Protein AF-A0A352ULN9-F1 (afdb_monomer_lite)

Sequence (92 aa):
EPFVLAADVYANPDRYGEAGWSWYTGSSAWYFRVVAEDLLGLRLSGGKLSASPRIPEGWSGFEAVWTDGSGIEHTVKAGGGDSPENGREIHK

Foldseek 3Di:
DVPWDAQDADPPPVRHRPGHHTDDHCVRVVVVCCVQCPQQNWDADPQDIDGDGDHPPPDQWDKDWDQTPVRDIWIATDGDPPDPPPDRDTDD

Secondary structure (DSSP, 8-state):
-TTS--SEE---GGGTT-EES-SS-HHHHHHHHIIIIIIS-EEEETTEEEE---PPTT--EEEEEEE-TTS-EEEEEEE-TT-S-----EE-

Radius of gyration: 17.36 Å; chains: 1; boun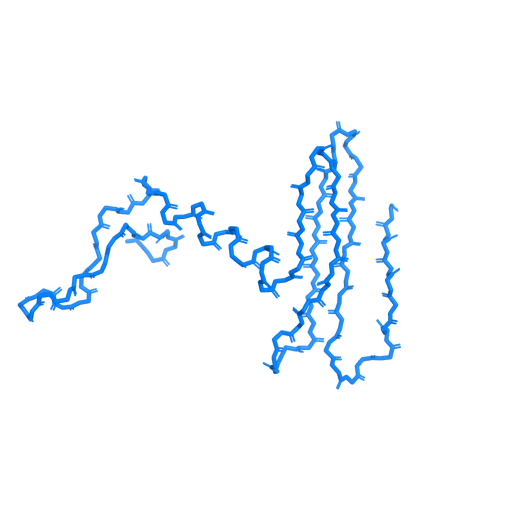ding box: 37×33×45 Å

pLDDT: mean 87.57, std 15.96, range [41.03, 97.88]

Structure (mmCIF, N/CA/C/O backbone):
data_AF-A0A352ULN9-F1
#
_entry.id   AF-A0A352ULN9-F1
#
loop_
_atom_site.group_PDB
_atom_site.id
_atom_site.type_symbol
_atom_site.label_atom_id
_atom_site.label_alt_id
_atom_site.label_comp_id
_atom_site.label_asym_id
_atom_site.label_entity_id
_atom_site.label_seq_id
_atom_site.pdbx_PDB_ins_code
_atom_site.Cartn_x
_atom_site.Cartn_y
_atom_site.Cartn_z
_atom_site.occupancy
_atom_site.B_iso_or_equiv
_atom_site.auth_seq_id
_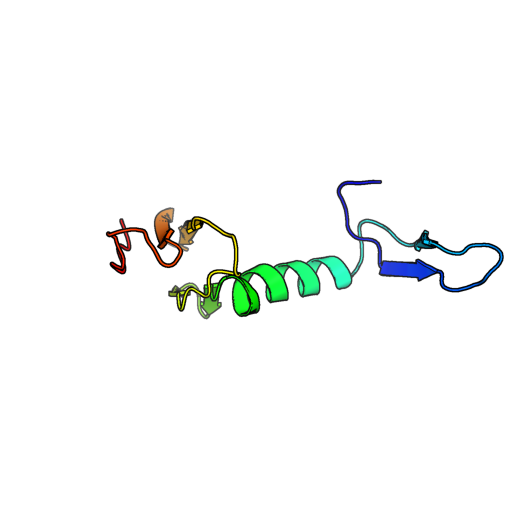atom_site.auth_comp_id
_atom_site.auth_asym_id
_atom_site.auth_atom_id
_atom_site.pdbx_PDB_model_num
ATOM 1 N N . GLU A 1 1 ? 16.637 -1.932 -5.367 1.00 88.00 1 GLU A N 1
ATOM 2 C CA . GLU A 1 1 ? 16.178 -2.106 -3.969 1.00 88.00 1 GLU A CA 1
ATOM 3 C C . GLU A 1 1 ? 14.840 -2.847 -3.965 1.00 88.00 1 GLU A C 1
ATOM 5 O O . GLU A 1 1 ? 13.939 -2.393 -4.652 1.00 88.00 1 GLU A O 1
ATOM 10 N N . PRO A 1 2 ? 14.687 -3.988 -3.265 1.00 92.81 2 PRO A N 1
ATOM 11 C CA . PRO A 1 2 ? 13.501 -4.850 -3.401 1.00 92.81 2 PRO A CA 1
ATOM 12 C C . PRO A 1 2 ? 12.318 -4.484 -2.481 1.00 92.81 2 PRO A C 1
ATOM 14 O O . PRO A 1 2 ? 11.350 -5.230 -2.406 1.00 92.81 2 PRO A O 1
ATOM 17 N N . PHE A 1 3 ? 12.404 -3.373 -1.749 1.00 93.94 3 PHE A N 1
ATOM 18 C CA . PHE A 1 3 ? 11.420 -2.955 -0.735 1.00 93.94 3 PHE A CA 1
ATOM 19 C C . PHE A 1 3 ? 10.860 -1.545 -0.978 1.00 93.94 3 PHE A C 1
ATOM 21 O O . PHE A 1 3 ? 10.092 -1.033 -0.168 1.00 93.94 3 PHE A O 1
ATOM 28 N N . VAL A 1 4 ? 11.244 -0.908 -2.086 1.00 95.94 4 VAL A N 1
ATOM 29 C CA . VAL A 1 4 ? 10.687 0.372 -2.537 1.00 95.94 4 VAL A CA 1
ATOM 30 C C . VAL A 1 4 ? 10.174 0.223 -3.958 1.00 95.94 4 VAL A C 1
ATOM 32 O O . VAL A 1 4 ? 10.676 -0.595 -4.728 1.00 95.94 4 VAL A O 1
ATOM 35 N N . LEU A 1 5 ? 9.177 1.029 -4.308 1.00 96.94 5 LEU A N 1
ATOM 36 C CA . LEU A 1 5 ? 8.661 1.066 -5.667 1.00 96.94 5 LEU A CA 1
ATOM 37 C C . LEU A 1 5 ? 9.589 1.878 -6.573 1.00 96.94 5 LEU A C 1
ATOM 39 O O . LEU A 1 5 ? 10.120 2.922 -6.187 1.00 96.94 5 LEU A O 1
ATOM 43 N N . ALA A 1 6 ? 9.767 1.363 -7.783 1.00 97.31 6 ALA A N 1
ATOM 44 C CA . ALA A 1 6 ? 10.409 2.050 -8.891 1.00 97.31 6 ALA A CA 1
ATOM 45 C C . ALA A 1 6 ? 9.411 2.983 -9.592 1.00 97.31 6 ALA A C 1
ATOM 47 O O . ALA A 1 6 ? 8.194 2.786 -9.500 1.00 97.31 6 ALA A O 1
ATOM 48 N N . ALA A 1 7 ? 9.908 4.000 -10.297 1.00 96.62 7 ALA A N 1
ATOM 49 C CA . ALA A 1 7 ? 9.041 4.830 -11.131 1.00 96.62 7 ALA A CA 1
ATOM 50 C C . ALA A 1 7 ? 8.612 4.094 -12.403 1.00 96.62 7 ALA A C 1
ATOM 52 O O . ALA A 1 7 ? 7.472 4.239 -12.842 1.00 96.62 7 ALA A O 1
ATOM 53 N N . ASP A 1 8 ? 9.509 3.276 -12.946 1.00 95.94 8 ASP A N 1
ATOM 54 C CA . ASP A 1 8 ? 9.322 2.543 -14.185 1.00 95.94 8 ASP A CA 1
ATOM 55 C C . ASP A 1 8 ? 9.984 1.162 -14.127 1.00 95.94 8 ASP A C 1
ATOM 57 O O . ASP A 1 8 ? 10.887 0.887 -13.333 1.00 95.94 8 ASP A O 1
ATOM 61 N N . VAL A 1 9 ? 9.475 0.282 -14.986 1.00 96.62 9 VAL A N 1
ATOM 62 C CA . VAL A 1 9 ? 10.061 -1.017 -15.302 1.00 96.62 9 VAL A CA 1
ATOM 63 C C . VAL A 1 9 ? 10.186 -1.067 -16.814 1.00 96.62 9 VAL A C 1
ATOM 65 O O . VAL A 1 9 ? 9.206 -0.865 -17.537 1.00 96.62 9 VAL A O 1
ATOM 68 N N . TYR A 1 10 ? 11.400 -1.276 -17.302 1.00 97.25 10 TYR A N 1
ATOM 69 C CA . TYR A 1 10 ? 11.698 -1.155 -18.718 1.00 97.25 10 TYR A CA 1
ATOM 70 C C . TYR A 1 10 ? 11.089 -2.305 -19.522 1.00 97.25 10 TYR A C 1
ATOM 72 O O . TYR A 1 10 ? 11.271 -3.480 -19.212 1.00 97.25 10 TYR A O 1
ATOM 80 N N . ALA A 1 11 ? 10.405 -1.945 -20.611 1.0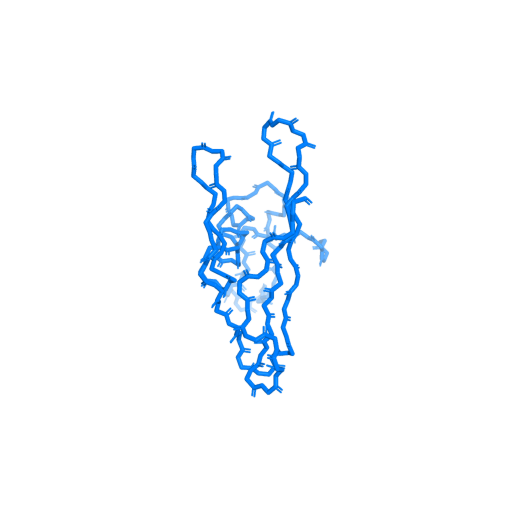0 97.25 11 ALA A N 1
ATOM 81 C CA . ALA A 1 11 ? 9.903 -2.879 -21.620 1.00 97.25 11 ALA A CA 1
ATOM 82 C C . ALA A 1 11 ? 10.838 -2.998 -22.844 1.00 97.25 11 ALA A C 1
ATOM 84 O O . ALA A 1 11 ? 10.525 -3.715 -23.792 1.00 97.25 11 ALA A O 1
ATOM 85 N N . ASN A 1 12 ? 11.975 -2.289 -22.847 1.00 96.94 12 ASN A N 1
ATOM 86 C CA . ASN A 1 12 ? 12.994 -2.418 -23.889 1.00 96.94 12 ASN A CA 1
ATOM 87 C C . ASN A 1 12 ? 13.556 -3.856 -23.877 1.00 96.94 12 ASN A C 1
ATOM 89 O O . ASN A 1 12 ? 13.973 -4.296 -22.807 1.00 96.94 12 ASN A O 1
ATOM 93 N N . PRO A 1 13 ? 13.622 -4.564 -25.022 1.00 97.25 13 PRO A N 1
ATOM 94 C CA . PRO A 1 13 ? 14.130 -5.935 -25.082 1.00 97.25 13 PRO A CA 1
ATOM 95 C C . PRO A 1 13 ? 15.523 -6.146 -24.469 1.00 97.25 13 PRO A C 1
ATOM 97 O O . PRO A 1 13 ? 15.742 -7.160 -23.814 1.00 97.25 13 PRO A O 1
ATOM 100 N N . ASP A 1 14 ? 16.442 -5.188 -24.615 1.00 97.44 14 ASP A N 1
ATOM 101 C CA . ASP A 1 14 ? 17.825 -5.305 -24.125 1.00 97.44 14 ASP A CA 1
ATOM 102 C C . ASP A 1 14 ? 17.951 -5.086 -22.609 1.00 97.44 14 ASP A C 1
ATOM 104 O O . ASP A 1 14 ? 18.998 -5.352 -22.021 1.00 97.44 14 ASP A O 1
ATOM 108 N N . ARG A 1 15 ? 16.900 -4.551 -21.976 1.00 96.44 15 ARG A N 1
ATOM 109 C CA . ARG A 1 15 ? 16.860 -4.144 -20.560 1.00 96.44 15 ARG A CA 1
ATOM 110 C C . ARG A 1 15 ? 15.552 -4.559 -19.884 1.00 96.44 15 ARG A C 1
ATOM 112 O O . ARG A 1 15 ? 15.097 -3.913 -18.943 1.00 96.44 15 ARG A O 1
ATOM 119 N N . TYR A 1 16 ? 14.899 -5.591 -20.410 1.00 97.88 16 TYR A N 1
ATOM 120 C CA . TYR A 1 16 ? 13.534 -5.935 -20.033 1.00 97.88 16 TYR A CA 1
ATOM 121 C C . TYR A 1 16 ? 13.449 -6.320 -18.553 1.00 97.88 16 TYR A C 1
ATOM 123 O O . TYR A 1 16 ? 14.193 -7.179 -18.082 1.00 97.88 16 TYR A O 1
ATOM 131 N N . GLY A 1 17 ? 12.525 -5.697 -17.822 1.00 96.94 17 GLY A N 1
ATOM 132 C CA . GLY A 1 17 ? 12.327 -5.947 -16.395 1.00 96.94 17 GLY A CA 1
ATOM 133 C C . GLY A 1 17 ? 13.312 -5.221 -15.472 1.00 96.94 17 GLY A C 1
ATOM 134 O O . GLY A 1 17 ? 13.153 -5.306 -14.255 1.00 96.94 17 GLY A O 1
ATOM 135 N N . GLU A 1 18 ? 14.295 -4.487 -16.007 1.00 97.44 18 GLU A N 1
ATOM 136 C CA . GLU A 1 18 ? 15.116 -3.591 -15.190 1.00 97.44 18 GLU A CA 1
ATOM 137 C C . GLU A 1 18 ? 14.259 -2.427 -14.668 1.00 97.44 18 GLU A C 1
ATOM 139 O O . GLU A 1 18 ? 13.449 -1.856 -15.400 1.00 97.44 18 GLU A O 1
ATOM 144 N N . ALA A 1 19 ? 14.428 -2.090 -13.389 1.00 96.88 19 ALA A N 1
ATOM 145 C CA . ALA A 1 19 ? 13.655 -1.057 -12.711 1.00 96.88 19 ALA A CA 1
ATOM 146 C C . ALA A 1 19 ? 14.494 0.212 -12.502 1.00 96.88 19 ALA A C 1
ATOM 148 O O . ALA A 1 19 ? 15.642 0.128 -12.056 1.00 96.88 19 ALA A O 1
ATOM 149 N N . GLY A 1 20 ? 13.916 1.379 -12.795 1.00 94.94 20 GLY A N 1
ATOM 150 C CA . GLY A 1 20 ? 14.571 2.683 -12.691 1.00 94.94 20 GLY A CA 1
ATOM 151 C C . GLY A 1 20 ? 13.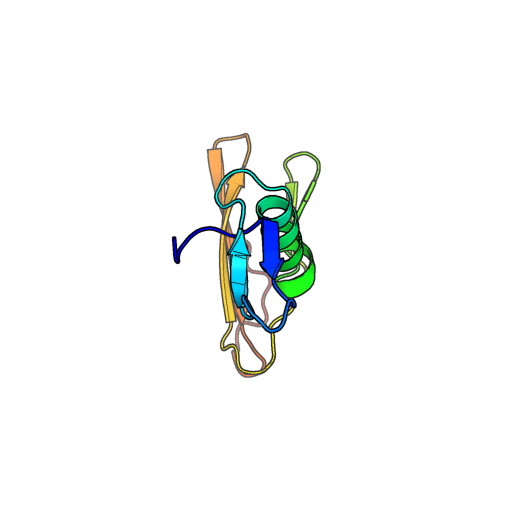952 3.600 -11.633 1.00 94.94 20 GLY A C 1
ATOM 152 O O . GLY A 1 20 ? 12.796 3.446 -11.235 1.00 94.94 20 GLY A O 1
ATOM 153 N N . TRP A 1 21 ? 14.735 4.591 -11.187 1.00 94.31 21 TRP A N 1
ATOM 154 C CA . TRP A 1 21 ? 14.253 5.711 -10.362 1.00 94.31 21 TRP A CA 1
ATOM 155 C C . TRP A 1 21 ? 13.502 5.263 -9.097 1.00 94.31 21 TRP A C 1
ATOM 157 O O . TRP A 1 21 ? 12.342 5.615 -8.869 1.00 94.31 21 TRP A O 1
ATOM 167 N N . SER A 1 22 ? 14.167 4.443 -8.279 1.00 92.94 22 SER A N 1
ATOM 168 C CA . SER A 1 22 ? 13.645 4.002 -6.986 1.00 92.94 22 SER A CA 1
ATOM 169 C C . SER A 1 22 ? 13.525 5.167 -5.989 1.00 92.94 22 SER A C 1
ATOM 171 O O . SER A 1 22 ? 14.063 6.257 -6.195 1.00 92.94 22 SER A O 1
ATOM 173 N N . TRP A 1 23 ? 12.805 4.926 -4.888 1.00 93.50 23 TRP A N 1
ATOM 174 C CA . TRP A 1 23 ? 12.558 5.857 -3.774 1.00 93.50 23 TRP A CA 1
ATOM 175 C C . TRP A 1 23 ? 11.637 7.036 -4.080 1.00 93.50 23 TRP A C 1
ATOM 177 O O . TRP A 1 23 ? 10.540 7.124 -3.525 1.00 93.50 23 TRP A O 1
ATOM 187 N N . TYR A 1 24 ? 12.089 7.974 -4.907 1.00 94.31 24 TYR A N 1
ATOM 188 C CA . TYR A 1 24 ? 11.429 9.263 -5.081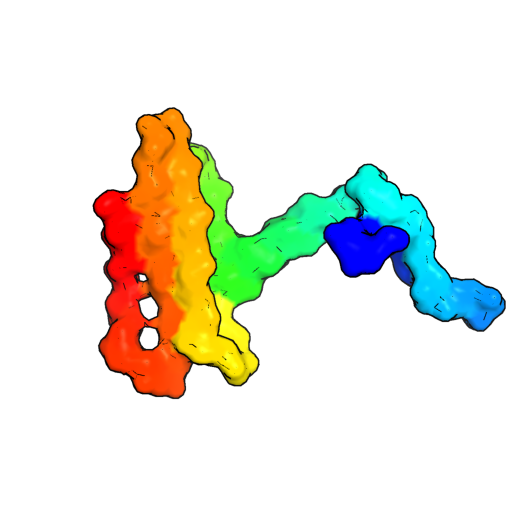 1.00 94.31 24 TYR A CA 1
ATOM 189 C C . TYR A 1 24 ? 10.539 9.258 -6.320 1.00 94.31 24 TYR A C 1
ATOM 191 O O . TYR A 1 24 ? 10.873 9.805 -7.368 1.00 94.31 24 TYR A O 1
ATOM 199 N N . THR A 1 25 ? 9.385 8.609 -6.187 1.00 96.81 25 THR A N 1
ATOM 200 C CA . THR A 1 25 ? 8.412 8.478 -7.270 1.00 96.81 25 THR A CA 1
ATOM 201 C C . THR A 1 25 ? 6.975 8.592 -6.774 1.00 96.81 25 THR A C 1
ATOM 203 O O . THR A 1 25 ? 6.619 8.112 -5.694 1.00 96.81 25 THR A O 1
ATOM 206 N N . GLY A 1 26 ? 6.118 9.196 -7.602 1.00 96.62 26 GLY A N 1
ATOM 207 C CA . GLY A 1 26 ? 4.672 9.231 -7.384 1.00 96.62 26 GLY A CA 1
ATOM 208 C C . GLY A 1 26 ? 4.018 7.846 -7.435 1.00 96.62 26 GLY A C 1
ATOM 209 O O . GLY A 1 26 ? 2.943 7.673 -6.859 1.00 96.62 26 GLY A O 1
ATOM 210 N N . SER A 1 27 ? 4.674 6.852 -8.048 1.00 96.81 27 SER A N 1
ATOM 211 C CA . SER A 1 27 ? 4.203 5.461 -8.075 1.00 96.81 27 SER A CA 1
ATOM 212 C C . SER A 1 27 ? 3.977 4.916 -6.662 1.00 96.81 27 SER A C 1
ATOM 214 O O . SER A 1 27 ? 2.986 4.230 -6.428 1.00 96.81 27 SER A O 1
ATOM 216 N N . SER A 1 28 ? 4.818 5.300 -5.694 1.00 96.81 28 SER A N 1
ATOM 217 C CA . SER A 1 28 ? 4.668 4.906 -4.287 1.00 96.81 28 SER A CA 1
ATOM 218 C C . SER A 1 28 ? 3.376 5.430 -3.659 1.00 96.81 28 SER A C 1
ATOM 220 O O . SER A 1 28 ? 2.658 4.686 -2.991 1.00 96.81 28 SER A O 1
ATOM 222 N N . ALA A 1 29 ? 3.048 6.702 -3.902 1.00 96.44 29 ALA A N 1
ATOM 223 C CA . ALA A 1 29 ? 1.839 7.322 -3.365 1.00 96.44 29 ALA A CA 1
ATOM 224 C C . ALA A 1 29 ? 0.571 6.728 -3.995 1.00 96.44 29 ALA A C 1
ATOM 226 O O . ALA A 1 29 ? -0.394 6.426 -3.292 1.00 96.44 29 ALA A O 1
ATOM 227 N N . TRP A 1 30 ? 0.585 6.518 -5.314 1.00 96.94 30 TRP A N 1
ATOM 228 C CA . TRP A 1 30 ? -0.539 5.906 -6.021 1.00 96.94 30 TRP A CA 1
ATOM 229 C C . TRP A 1 30 ? -0.761 4.453 -5.620 1.00 96.94 30 TRP A C 1
ATOM 231 O O . TRP A 1 30 ? -1.903 4.066 -5.386 1.00 96.94 30 TRP A O 1
ATOM 241 N N . TYR A 1 31 ? 0.309 3.670 -5.476 1.00 97.25 31 TYR A N 1
ATOM 242 C CA . TYR A 1 31 ? 0.207 2.290 -5.017 1.00 97.25 31 TYR A CA 1
ATOM 243 C C . TYR A 1 31 ? -0.422 2.204 -3.625 1.00 97.25 31 TYR A C 1
ATOM 245 O O . TYR A 1 31 ? -1.382 1.461 -3.433 1.00 97.25 31 TYR A O 1
ATOM 253 N N . PHE A 1 32 ? 0.062 3.009 -2.670 1.00 95.69 32 PHE A N 1
ATOM 254 C CA . PHE A 1 32 ? -0.513 3.050 -1.325 1.00 95.69 32 PHE A CA 1
ATOM 255 C C . PHE A 1 32 ? -2.003 3.393 -1.361 1.00 95.69 32 PHE A C 1
ATOM 257 O O . PHE A 1 32 ? -2.804 2.738 -0.700 1.00 95.69 32 PHE A O 1
ATOM 264 N N . ARG A 1 33 ? -2.387 4.381 -2.176 1.00 95.88 33 ARG A N 1
ATOM 265 C CA . ARG A 1 33 ? -3.782 4.792 -2.312 1.00 95.88 33 ARG A CA 1
ATOM 266 C C . ARG A 1 33 ? -4.664 3.689 -2.895 1.00 95.88 33 ARG A C 1
ATOM 268 O O . ARG A 1 33 ? -5.727 3.441 -2.345 1.00 95.88 33 ARG A O 1
ATOM 275 N N . VAL A 1 34 ? -4.232 3.013 -3.958 1.00 96.50 34 VAL A N 1
ATOM 276 C CA . VAL A 1 34 ? -4.991 1.902 -4.560 1.00 96.50 34 VAL A CA 1
ATOM 277 C C . VAL A 1 34 ? -5.140 0.750 -3.567 1.00 96.50 34 VAL A C 1
ATOM 279 O O . VAL A 1 34 ? -6.236 0.227 -3.388 1.00 96.50 34 VAL A O 1
ATOM 282 N N . VAL A 1 35 ? -4.064 0.371 -2.875 1.00 95.38 35 VAL A N 1
ATOM 283 C CA . VAL A 1 35 ? -4.126 -0.699 -1.870 1.00 95.38 35 VAL A CA 1
ATOM 284 C C . VAL A 1 35 ? -5.051 -0.308 -0.713 1.00 95.38 35 VAL A C 1
ATOM 286 O O . VAL A 1 35 ? -5.927 -1.082 -0.341 1.00 95.38 35 VAL A O 1
ATOM 289 N N . ALA A 1 36 ? -4.911 0.893 -0.157 1.00 94.50 36 ALA A N 1
ATOM 290 C CA . ALA A 1 36 ? -5.720 1.318 0.980 1.00 94.50 36 ALA A CA 1
ATOM 291 C C . ALA A 1 36 ? -7.187 1.568 0.589 1.00 94.50 36 ALA A C 1
ATOM 293 O O . ALA A 1 36 ? -8.089 0.975 1.176 1.00 94.50 36 ALA A O 1
ATOM 294 N N . GLU A 1 37 ? -7.441 2.415 -0.411 1.00 95.31 37 GLU A N 1
ATOM 295 C CA . GLU A 1 37 ? -8.786 2.896 -0.750 1.00 95.31 37 GLU A CA 1
ATOM 296 C C . GLU A 1 37 ? -9.563 1.911 -1.626 1.00 95.31 37 GLU A C 1
ATOM 298 O O . GLU A 1 37 ? -10.748 1.676 -1.379 1.00 95.31 37 GLU A O 1
ATOM 303 N N . ASP A 1 38 ? -8.926 1.325 -2.640 1.00 93.19 38 ASP A N 1
ATOM 304 C CA . AS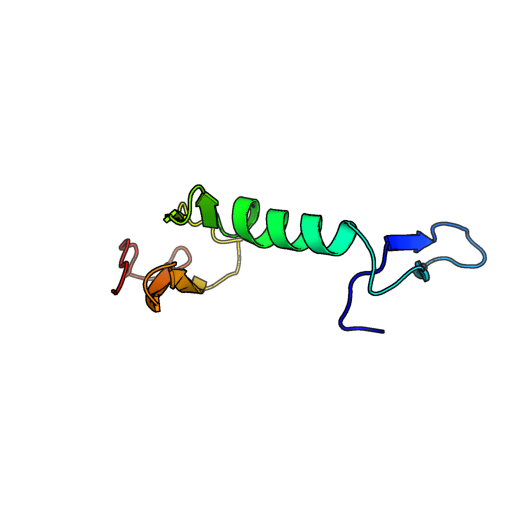P A 1 38 ? -9.639 0.526 -3.637 1.00 93.19 38 ASP A CA 1
ATOM 305 C C . ASP A 1 38 ? -9.676 -0.951 -3.254 1.00 93.19 38 ASP A C 1
ATOM 307 O O . ASP A 1 38 ? -10.767 -1.535 -3.210 1.00 93.19 38 ASP A O 1
ATOM 311 N N . LEU A 1 39 ? -8.515 -1.528 -2.929 1.00 93.81 39 LEU A N 1
ATOM 312 C CA . LEU A 1 39 ? -8.390 -2.935 -2.554 1.00 93.81 39 LEU A CA 1
ATOM 313 C C . LEU A 1 39 ? -8.997 -3.193 -1.173 1.00 93.81 39 LEU A C 1
ATOM 315 O O . LEU A 1 39 ? -9.886 -4.027 -1.069 1.00 93.81 39 LEU A O 1
ATOM 319 N N . LEU A 1 40 ? -8.565 -2.464 -0.138 1.00 93.94 40 LEU A N 1
ATOM 320 C CA . LEU A 1 40 ? -9.026 -2.677 1.242 1.00 93.94 40 LEU A CA 1
ATOM 321 C C . LEU A 1 40 ? -10.274 -1.864 1.609 1.00 93.94 40 LEU A C 1
ATOM 323 O O . LEU A 1 40 ? -10.921 -2.163 2.611 1.00 93.94 40 LEU A O 1
ATOM 327 N N . GLY A 1 41 ? -10.645 -0.848 0.824 1.00 95.25 41 GLY A N 1
ATOM 328 C CA . GLY A 1 41 ? -11.837 -0.039 1.096 1.00 95.25 41 GLY A CA 1
ATOM 329 C C . GLY A 1 41 ? -11.688 0.940 2.266 1.00 95.25 41 GLY A C 1
ATOM 330 O O . GLY A 1 41 ? -12.689 1.311 2.883 1.00 95.25 41 GLY A O 1
ATOM 331 N N . LEU A 1 42 ? -10.460 1.336 2.605 1.00 94.94 42 LEU A N 1
ATOM 332 C CA . LEU A 1 42 ? -10.115 2.243 3.698 1.00 94.94 42 LEU A CA 1
ATOM 333 C C . LEU A 1 42 ? -9.815 3.638 3.150 1.00 94.94 42 LEU A C 1
ATOM 335 O O . LEU A 1 42 ? -8.808 3.852 2.479 1.00 94.94 42 LEU A O 1
ATOM 339 N N . ARG A 1 43 ? -10.669 4.614 3.457 1.00 95.44 43 ARG A N 1
ATOM 340 C CA . ARG A 1 43 ? -10.523 5.984 2.953 1.00 95.44 43 ARG A CA 1
ATOM 341 C C . ARG A 1 43 ? -10.452 6.994 4.085 1.00 95.44 43 ARG A C 1
ATOM 343 O O . ARG A 1 43 ? -11.413 7.148 4.841 1.00 95.44 43 ARG A O 1
ATOM 350 N N . LEU A 1 44 ? -9.336 7.717 4.155 1.00 92.06 44 LEU A N 1
ATOM 351 C CA . LEU A 1 44 ? -9.114 8.806 5.102 1.00 92.06 44 LEU A CA 1
ATOM 352 C C . LEU A 1 44 ? -9.499 10.143 4.457 1.00 92.06 44 LEU A C 1
ATOM 354 O O . LEU A 1 44 ? -8.940 10.540 3.437 1.00 92.06 44 LEU A O 1
ATOM 358 N N . SER A 1 45 ? -10.453 10.860 5.045 1.00 91.69 45 SER A N 1
ATOM 359 C CA . SER A 1 45 ? -10.866 12.183 4.569 1.00 91.69 45 SER A CA 1
ATOM 360 C C . SER A 1 45 ? -11.156 13.107 5.743 1.00 91.69 45 SER A C 1
ATOM 362 O O . SER A 1 45 ? -11.876 12.735 6.667 1.00 91.69 45 SER A O 1
ATOM 364 N N . GLY A 1 46 ? -10.563 14.305 5.740 1.00 90.62 46 GLY A N 1
ATOM 365 C CA . GLY A 1 46 ? -10.761 15.287 6.812 1.00 90.62 46 GLY A CA 1
ATOM 366 C C . GLY A 1 46 ? -10.403 14.761 8.208 1.00 90.62 46 GLY A C 1
ATOM 367 O O . GLY A 1 46 ? -11.081 15.097 9.174 1.00 90.62 46 GLY A O 1
ATOM 368 N N . GLY A 1 47 ? -9.396 13.885 8.309 1.00 88.19 47 GLY A N 1
ATOM 369 C CA . GLY A 1 47 ? -8.990 13.262 9.573 1.00 88.19 47 GLY A CA 1
ATOM 370 C C . GLY A 1 47 ? -9.951 12.194 10.099 1.00 88.19 47 GLY A C 1
ATOM 371 O O . GLY A 1 47 ? -9.844 11.824 11.261 1.00 88.19 47 GLY A O 1
ATOM 372 N N . LYS A 1 48 ? -10.890 11.709 9.278 1.00 88.25 48 LYS A N 1
ATOM 373 C CA . LYS A 1 48 ? -11.805 10.612 9.614 1.00 88.25 48 LYS A CA 1
ATOM 374 C C . LYS A 1 48 ? -11.592 9.441 8.667 1.00 88.25 48 LYS A C 1
ATOM 376 O O . LYS A 1 48 ? -11.605 9.623 7.447 1.00 88.25 48 LYS A O 1
ATOM 381 N N . LEU A 1 49 ? -11.413 8.250 9.228 1.00 92.50 49 LEU A N 1
ATOM 382 C CA . LEU A 1 49 ? -11.341 7.011 8.466 1.00 92.50 49 LEU A CA 1
ATOM 383 C C . LEU A 1 49 ? -12.754 6.483 8.196 1.00 92.50 49 LEU A C 1
ATOM 385 O O . LEU A 1 49 ? -13.564 6.324 9.106 1.00 92.50 49 LEU A O 1
ATOM 389 N N . SER A 1 50 ? -13.043 6.206 6.931 1.00 92.75 50 SER A N 1
ATOM 390 C CA . SER A 1 50 ? -14.236 5.483 6.493 1.00 92.75 50 SER A CA 1
ATOM 391 C C . SER A 1 50 ? -13.821 4.117 5.960 1.00 92.75 50 SER A C 1
ATOM 393 O O . SER A 1 50 ? -12.865 4.020 5.192 1.00 92.75 50 SER A O 1
ATOM 395 N N . ALA A 1 51 ? -14.527 3.069 6.383 1.00 92.62 51 ALA A N 1
ATOM 396 C CA . ALA A 1 51 ? -14.230 1.693 6.006 1.00 92.62 51 ALA A CA 1
ATOM 397 C C . ALA A 1 51 ? -15.421 1.070 5.267 1.00 92.62 51 ALA A C 1
ATOM 399 O O . ALA A 1 51 ? -16.543 1.016 5.778 1.00 92.62 51 ALA A O 1
ATOM 400 N N . SER A 1 52 ? -15.168 0.585 4.056 1.00 93.31 52 SER A N 1
ATOM 401 C CA . SER A 1 52 ? -16.057 -0.286 3.281 1.00 93.31 52 SER A CA 1
ATOM 402 C C . SER A 1 52 ? -15.250 -1.493 2.799 1.00 93.31 52 SER A C 1
ATOM 404 O O . SER A 1 52 ? -14.902 -1.539 1.618 1.00 93.31 52 SER A O 1
ATOM 406 N N . PRO A 1 53 ? -14.894 -2.422 3.711 1.00 90.44 53 PRO A N 1
ATOM 407 C CA . PRO A 1 53 ? -13.943 -3.485 3.423 1.00 90.44 53 PRO A CA 1
ATOM 408 C C . PRO A 1 53 ? -14.326 -4.305 2.198 1.00 90.44 53 PRO A C 1
ATOM 410 O O . PRO A 1 53 ? -15.460 -4.770 2.074 1.00 90.44 53 PRO A O 1
ATOM 413 N N . ARG A 1 54 ? -13.356 -4.495 1.306 1.00 85.81 54 ARG A N 1
ATOM 414 C CA . ARG A 1 54 ? -13.428 -5.444 0.197 1.00 85.81 54 ARG A CA 1
ATOM 415 C C . ARG A 1 54 ? -12.320 -6.455 0.419 1.00 85.81 54 ARG A C 1
ATOM 417 O O . ARG A 1 54 ? -11.161 -6.083 0.529 1.00 85.81 54 ARG A O 1
ATOM 424 N N . ILE A 1 55 ? -12.687 -7.718 0.568 1.00 86.94 55 ILE A N 1
ATOM 425 C CA . ILE A 1 55 ? -11.716 -8.769 0.858 1.00 86.94 55 ILE A CA 1
ATOM 426 C C . ILE A 1 55 ? -11.448 -9.490 -0.452 1.00 86.94 55 ILE A C 1
ATOM 428 O O . ILE A 1 55 ? -12.392 -10.044 -1.024 1.00 86.94 55 ILE A O 1
ATOM 432 N N . PRO A 1 56 ? -10.207 -9.441 -0.964 1.00 87.06 56 PRO A N 1
ATOM 433 C CA . PRO A 1 56 ? -9.849 -10.185 -2.156 1.00 87.06 56 PRO A CA 1
ATOM 434 C C . PRO A 1 56 ? -10.139 -11.672 -1.969 1.00 87.06 56 PRO A C 1
ATOM 436 O O . PRO A 1 56 ? -10.002 -12.220 -0.873 1.00 87.06 56 PRO A O 1
ATOM 439 N N . GLU A 1 57 ? -10.527 -12.335 -3.052 1.00 88.25 57 GLU A N 1
ATOM 440 C CA . GLU A 1 57 ? -10.722 -13.779 -3.041 1.00 88.25 57 GLU A CA 1
ATOM 441 C C . GLU A 1 57 ? -9.448 -14.490 -2.547 1.00 88.25 57 GLU A C 1
ATOM 443 O O . GLU A 1 57 ? -8.328 -14.134 -2.920 1.00 88.25 57 GLU A O 1
ATOM 448 N N . GLY A 1 58 ? -9.621 -15.472 -1.660 1.00 89.00 58 GLY A N 1
ATOM 449 C CA . GLY A 1 58 ? -8.522 -16.222 -1.048 1.00 89.00 58 GLY A CA 1
ATOM 450 C C . GLY A 1 58 ? -7.906 -15.585 0.203 1.00 89.00 58 GLY A C 1
ATOM 451 O O . GLY A 1 58 ? -7.061 -16.216 0.835 1.00 89.00 58 GLY A O 1
ATOM 452 N N . TRP A 1 59 ? -8.316 -14.377 0.603 1.00 92.00 59 TRP A N 1
ATOM 453 C CA . TRP A 1 59 ? -7.893 -13.792 1.878 1.00 92.00 59 TRP A CA 1
ATOM 454 C C . TRP A 1 59 ? -8.818 -14.250 3.009 1.00 92.00 59 TRP A C 1
ATOM 456 O O . TRP A 1 59 ? -10.040 -14.175 2.898 1.00 92.00 59 TRP A O 1
ATOM 466 N N . SER A 1 60 ? -8.237 -14.666 4.136 1.00 92.25 60 SER A N 1
ATOM 467 C CA . SER A 1 60 ? -8.993 -14.946 5.366 1.00 92.25 60 SER A CA 1
ATOM 468 C C . SER A 1 60 ? -9.554 -13.676 6.011 1.00 92.25 60 SER A C 1
ATOM 470 O O . SER A 1 60 ? -10.522 -13.735 6.768 1.00 92.25 60 SER A O 1
ATOM 472 N N . GLY A 1 61 ? -8.962 -12.526 5.700 1.00 92.94 61 GLY A N 1
ATOM 473 C CA . GLY A 1 61 ? -9.333 -11.228 6.231 1.00 92.94 61 GLY A CA 1
ATOM 474 C C . GLY A 1 61 ? -8.146 -10.275 6.281 1.00 92.94 61 GLY A C 1
ATOM 475 O O . GLY A 1 61 ? -7.059 -10.595 5.798 1.00 92.94 61 GLY A O 1
ATOM 476 N N . PHE A 1 62 ? -8.353 -9.108 6.878 1.00 93.81 62 PHE A N 1
ATOM 477 C CA . PHE A 1 62 ? -7.289 -8.174 7.223 1.00 93.81 62 PHE A CA 1
ATOM 478 C C . PHE A 1 62 ? -7.611 -7.413 8.511 1.00 93.81 62 PHE A C 1
ATOM 480 O O . PHE A 1 62 ? -8.770 -7.294 8.919 1.00 93.81 62 PHE A O 1
ATOM 487 N N . GLU A 1 63 ? -6.561 -6.863 9.113 1.00 94.62 63 GLU A N 1
ATOM 488 C CA . GLU A 1 63 ? -6.632 -5.898 10.203 1.00 94.62 63 GLU A CA 1
ATOM 489 C C . GLU A 1 63 ? -5.879 -4.630 9.784 1.00 94.62 63 GLU A C 1
ATOM 491 O O . GLU A 1 63 ? -4.804 -4.706 9.187 1.00 94.62 63 GLU A O 1
ATOM 496 N N . ALA A 1 64 ? -6.456 -3.467 10.069 1.00 93.38 64 ALA A N 1
ATOM 497 C CA . ALA A 1 64 ? -5.827 -2.173 9.858 1.00 93.38 64 ALA A CA 1
ATOM 498 C C . ALA A 1 64 ? -5.921 -1.334 11.130 1.00 93.38 64 ALA A C 1
ATOM 500 O O . ALA A 1 64 ? -6.986 -1.241 11.741 1.00 93.38 64 ALA A O 1
ATOM 501 N N . VAL A 1 65 ? -4.810 -0.694 11.484 1.00 94.38 65 VAL A N 1
ATOM 502 C CA . VAL A 1 65 ? -4.692 0.172 12.657 1.00 94.38 65 VAL A CA 1
ATOM 503 C C . VAL A 1 65 ? -4.415 1.596 12.192 1.00 94.38 65 VAL A C 1
ATOM 505 O O . VAL A 1 65 ? -3.567 1.824 11.326 1.00 94.38 65 VAL A O 1
ATOM 508 N N . TRP A 1 66 ? -5.142 2.560 12.748 1.00 92.56 66 TRP A N 1
ATOM 509 C CA . TRP A 1 66 ? -4.977 3.977 12.438 1.00 92.56 66 TRP A CA 1
ATOM 510 C C . TRP A 1 66 ? -5.100 4.828 13.698 1.00 92.56 66 TRP A C 1
ATOM 512 O O . TRP A 1 66 ? -6.059 4.691 14.449 1.00 92.56 66 TRP A O 1
ATOM 522 N N . THR A 1 67 ? -4.161 5.751 13.897 1.00 93.69 67 THR A N 1
ATOM 523 C CA . THR A 1 67 ? -4.225 6.744 14.973 1.00 93.69 67 THR A CA 1
ATOM 524 C C . THR A 1 67 ? -4.772 8.060 14.433 1.00 93.69 67 THR A C 1
ATOM 526 O O . THR A 1 67 ? -4.233 8.624 13.475 1.00 93.69 67 THR A O 1
ATOM 529 N N . ASP A 1 68 ? -5.846 8.559 15.040 1.00 92.56 68 ASP A N 1
ATOM 530 C CA . ASP A 1 68 ? -6.463 9.815 14.632 1.00 92.56 68 ASP A CA 1
ATOM 531 C C . ASP A 1 68 ? -5.691 11.053 15.116 1.00 92.56 68 ASP A C 1
ATOM 533 O O . ASP A 1 68 ? -4.705 10.974 15.850 1.00 92.56 68 ASP A O 1
ATOM 537 N N . GLY A 1 69 ? -6.149 12.240 14.705 1.00 90.88 69 GLY A N 1
ATOM 538 C CA . GLY A 1 69 ? -5.519 13.505 15.097 1.00 90.88 69 GLY A CA 1
ATOM 539 C C . GLY A 1 69 ? -5.586 13.820 16.599 1.00 90.88 69 GLY A C 1
ATOM 540 O O . GLY A 1 69 ? -4.910 14.743 17.043 1.00 90.88 69 GLY A O 1
ATOM 541 N N . SER A 1 70 ? -6.384 13.080 17.376 1.00 94.00 70 SER A N 1
ATOM 542 C CA . SER A 1 70 ? -6.441 13.171 18.840 1.00 94.00 70 SER A CA 1
ATOM 543 C C . SER A 1 70 ? -5.527 12.166 19.548 1.00 94.00 70 SER A C 1
ATOM 545 O O . SER A 1 70 ? -5.422 12.204 20.773 1.00 94.00 70 SER A O 1
ATOM 547 N N . GLY A 1 71 ? -4.838 11.301 18.797 1.00 94.38 71 GLY A N 1
ATOM 548 C CA . GLY A 1 71 ? -3.971 10.262 19.345 1.00 94.38 71 GLY A CA 1
ATOM 549 C C . GLY A 1 71 ? -4.709 8.981 19.737 1.00 94.38 71 GLY A C 1
ATOM 550 O O . GLY A 1 71 ? -4.105 8.120 20.368 1.00 94.38 71 GLY A O 1
ATOM 551 N N . ILE A 1 72 ? -5.993 8.845 19.386 1.00 94.12 72 ILE A N 1
ATOM 552 C CA . ILE A 1 72 ? -6.771 7.628 19.648 1.00 94.12 72 ILE A CA 1
ATOM 553 C C . ILE A 1 72 ? -6.503 6.625 18.529 1.00 94.12 72 ILE A C 1
ATOM 555 O O . ILE A 1 72 ? -6.558 6.975 17.348 1.00 94.12 72 ILE A O 1
ATOM 559 N N . GLU A 1 73 ? -6.214 5.384 18.906 1.00 95.12 73 GLU A N 1
ATOM 560 C CA . GLU A 1 73 ? -6.043 4.266 17.984 1.00 95.12 73 GLU A CA 1
ATOM 561 C C . GLU A 1 73 ? -7.400 3.653 17.616 1.00 95.12 73 GLU A C 1
ATOM 563 O O . GLU A 1 73 ? -8.260 3.452 18.466 1.00 95.12 73 GLU A O 1
ATOM 568 N N . HIS A 1 74 ? -7.589 3.358 16.334 1.00 90.75 74 HIS A N 1
ATOM 569 C CA . HIS A 1 74 ? -8.772 2.705 15.789 1.00 90.75 74 HIS A CA 1
ATOM 570 C C . HIS A 1 74 ? -8.336 1.438 15.072 1.00 90.75 74 HIS A C 1
ATOM 572 O O . HIS A 1 74 ? -7.449 1.487 14.215 1.00 90.75 74 HIS A O 1
ATOM 578 N N . THR A 1 75 ? -8.997 0.323 15.372 1.00 94.12 75 THR A N 1
ATOM 579 C CA . THR A 1 75 ? -8.761 -0.953 14.685 1.00 94.12 75 THR A CA 1
ATOM 580 C C . THR A 1 75 ? -9.947 -1.306 13.793 1.00 94.12 75 THR A C 1
ATOM 582 O O . THR A 1 75 ? -11.094 -1.303 14.240 1.00 94.12 75 THR A O 1
ATOM 585 N N . VAL A 1 76 ? -9.669 -1.633 12.530 1.00 92.00 76 VAL A N 1
ATOM 586 C CA . VAL A 1 76 ? -10.637 -2.151 11.557 1.00 92.00 76 VAL A CA 1
ATOM 587 C C . VAL A 1 76 ? -10.283 -3.597 11.244 1.00 92.00 76 VAL A C 1
ATOM 589 O O . VAL A 1 76 ? -9.215 -3.858 10.694 1.00 92.00 76 VAL A O 1
ATOM 592 N N . LYS A 1 77 ? -11.194 -4.523 11.548 1.00 92.94 77 LYS A N 1
ATOM 593 C CA . LYS A 1 77 ? -11.083 -5.940 11.178 1.00 92.94 77 LYS A CA 1
ATOM 594 C C . LYS A 1 77 ? -12.116 -6.284 10.116 1.00 92.94 77 LYS A C 1
ATOM 596 O O . LYS A 1 77 ? -13.253 -5.816 10.177 1.00 92.94 77 LYS A O 1
ATOM 601 N N . ALA A 1 78 ? -11.724 -7.092 9.142 1.00 90.75 78 ALA A N 1
ATOM 602 C CA . ALA A 1 78 ? -12.625 -7.603 8.119 1.00 90.75 78 ALA A CA 1
ATOM 603 C C . ALA A 1 78 ? -12.262 -9.057 7.799 1.00 90.75 78 ALA A C 1
ATOM 605 O O . ALA A 1 78 ? -11.105 -9.329 7.495 1.00 90.75 78 ALA A O 1
ATOM 606 N N . GLY A 1 79 ? -13.226 -9.981 7.871 1.00 86.31 79 GLY A N 1
ATOM 607 C CA . GLY A 1 79 ? -13.034 -11.415 7.609 1.00 86.31 79 GLY A CA 1
ATOM 608 C C . GLY A 1 79 ? -13.615 -11.863 6.265 1.00 86.31 79 GLY A C 1
ATOM 609 O O . GLY A 1 79 ? -14.682 -11.398 5.871 1.00 86.31 79 GLY A O 1
ATOM 610 N N . GLY A 1 80 ? -12.901 -12.734 5.544 1.00 75.94 80 GLY A N 1
ATOM 611 C CA . GLY A 1 80 ? -13.362 -13.334 4.287 1.00 75.94 80 GLY A CA 1
ATOM 612 C C . GLY A 1 80 ? -14.579 -14.238 4.500 1.00 75.94 80 GLY A C 1
ATOM 613 O O . GLY A 1 80 ? -14.874 -14.619 5.633 1.00 75.94 80 GLY A O 1
ATOM 614 N N . GLY A 1 81 ? -15.298 -14.559 3.417 1.00 57.31 81 GLY A N 1
ATOM 615 C CA . GLY A 1 81 ? -16.559 -15.317 3.416 1.00 57.31 81 GLY A CA 1
ATOM 616 C C . GLY A 1 81 ? -16.438 -16.760 3.915 1.00 57.31 81 GLY A C 1
ATOM 617 O O . GLY A 1 81 ? -16.490 -17.681 3.115 1.00 57.31 81 GLY A O 1
ATOM 618 N N . ASP A 1 82 ? -16.251 -16.901 5.225 1.00 53.56 82 ASP A N 1
ATOM 619 C CA . ASP A 1 82 ? -16.534 -18.052 6.098 1.00 53.56 82 ASP A CA 1
ATOM 620 C C . ASP A 1 82 ? -16.289 -17.707 7.591 1.00 53.56 82 ASP A C 1
ATOM 622 O O . ASP A 1 82 ? -16.563 -18.514 8.480 1.00 53.56 82 ASP A O 1
ATOM 626 N N . SER A 1 83 ? -15.806 -16.496 7.909 1.00 45.72 83 SER A N 1
ATOM 627 C CA . SER A 1 83 ? -15.653 -16.037 9.294 1.00 45.72 83 SER A CA 1
ATOM 628 C C . SER A 1 83 ? -16.999 -15.581 9.898 1.00 45.72 83 SER A C 1
ATOM 630 O O . SER A 1 83 ? -17.686 -14.759 9.286 1.00 45.72 83 SER A O 1
ATOM 632 N N . PRO A 1 84 ? -17.380 -16.034 11.115 1.00 44.94 84 PRO A N 1
ATOM 633 C CA . PRO A 1 84 ? -18.658 -15.678 11.754 1.00 44.94 84 PRO A CA 1
ATOM 634 C C . PRO A 1 84 ? -18.774 -14.192 12.133 1.00 44.94 84 PRO A C 1
ATOM 636 O O . PRO A 1 84 ? -19.859 -13.710 12.451 1.00 44.94 84 PRO A O 1
ATOM 639 N N . GLU A 1 85 ? -17.661 -13.459 12.103 1.00 49.50 85 GLU A N 1
ATOM 640 C CA . GLU A 1 85 ? -17.537 -12.063 12.523 1.00 49.50 85 GLU A CA 1
ATOM 641 C C . GLU A 1 85 ? -17.704 -11.092 11.348 1.00 49.50 85 GLU A C 1
ATOM 643 O O . GLU A 1 85 ? -16.908 -10.175 11.147 1.00 49.50 85 GLU A O 1
ATOM 648 N N . ASN A 1 86 ? -18.775 -11.248 10.564 1.00 41.03 86 ASN A N 1
ATOM 649 C CA . ASN A 1 86 ? -19.237 -10.187 9.663 1.00 41.03 86 ASN A CA 1
ATOM 650 C C . ASN A 1 86 ? -19.884 -9.055 10.484 1.00 41.03 86 ASN A C 1
ATOM 652 O O . ASN A 1 86 ? -21.070 -8.749 10.362 1.00 41.03 86 ASN A O 1
ATOM 656 N N . GLY A 1 87 ? -19.091 -8.455 11.369 1.00 43.19 87 GLY A N 1
ATOM 657 C CA . GLY A 1 87 ? -19.435 -7.339 12.228 1.00 43.19 87 GLY A CA 1
ATOM 658 C C . GLY A 1 87 ? -18.470 -6.192 11.967 1.00 43.19 87 GLY A C 1
ATOM 659 O O . GLY A 1 87 ? -17.256 -6.362 11.995 1.00 43.19 87 GLY A O 1
ATOM 660 N N . ARG A 1 88 ? -19.010 -4.998 11.707 1.00 49.84 88 ARG A N 1
ATOM 661 C CA . ARG A 1 88 ? -18.245 -3.749 11.795 1.00 49.84 88 ARG A CA 1
ATOM 662 C C . ARG A 1 88 ? -17.859 -3.532 13.257 1.00 49.84 88 ARG A C 1
ATOM 664 O O . ARG A 1 88 ? -18.557 -2.810 13.963 1.00 49.84 88 ARG A O 1
ATOM 671 N N . GLU A 1 89 ? -16.781 -4.144 13.717 1.00 47.81 89 GLU A N 1
ATOM 672 C CA . GLU A 1 89 ? -16.221 -3.824 15.026 1.00 47.81 89 GLU A CA 1
ATOM 673 C C . GLU A 1 89 ? -15.112 -2.795 14.855 1.00 47.81 89 GLU A C 1
ATOM 675 O O . GLU A 1 89 ? -13.969 -3.105 14.528 1.00 47.81 89 GLU A O 1
ATOM 680 N N . ILE A 1 90 ? -15.500 -1.534 15.046 1.00 49.44 90 ILE A N 1
ATOM 681 C CA . ILE A 1 90 ? -14.565 -0.439 15.274 1.00 49.44 90 ILE A CA 1
ATOM 682 C C . ILE A 1 90 ? -14.287 -0.464 16.775 1.00 49.44 90 ILE A C 1
ATOM 684 O O . ILE A 1 90 ? -15.091 0.038 17.563 1.00 49.44 90 ILE A O 1
ATOM 688 N N . HIS A 1 91 ? -13.193 -1.103 17.176 1.00 45.59 91 HIS A N 1
ATOM 689 C CA . HIS A 1 91 ? -12.711 -0.970 18.545 1.00 45.59 91 HIS A CA 1
ATOM 690 C C . HIS A 1 91 ? -11.974 0.368 18.670 1.00 45.59 91 HIS A C 1
ATOM 692 O O . HIS A 1 91 ? -11.120 0.690 17.838 1.00 45.59 91 HIS A O 1
ATOM 698 N N . LYS A 1 92 ? -12.394 1.145 19.672 1.00 41.81 92 LYS A N 1
ATOM 699 C CA . LYS A 1 92 ? -11.827 2.425 20.104 1.00 41.81 92 LYS A CA 1
ATOM 700 C C . LYS A 1 92 ? -10.929 2.198 21.316 1.00 41.81 92 LYS A C 1
ATOM 702 O O . LYS A 1 92 ? -11.292 1.309 22.121 1.00 41.81 92 LYS A O 1
#